Protein AF-A0A1I0BGP5-F1 (afdb_monomer_lite)

Sequence (87 aa):
MFFDDLERSCKRLEQFFGGKAYIYFEPSNRTYQISVSNDDLVNNFQYNFPQEESITQPRIRAELQKMLKKYIKQMEIEQELMRKGKL

Radius of gyration: 14.5 Å; chains: 1; bounding box: 36×27×43 Å

Foldseek 3Di:
DLVVQLVVLQVLVCVVVVFHWDWDQDPVQRKIWIWGDDPPDIDIDIDGDDPDPDDDPVNVSVVSSVSSVVVSVVVVVVVVCVVVVVD

pLDDT: mean 76.54, std 9.2, range [45.72, 87.81]

Structure (mmCIF, N/CA/C/O backbone):
data_AF-A0A1I0BGP5-F1
#
_entry.id   AF-A0A1I0BGP5-F1
#
loop_
_atom_site.group_PDB
_atom_site.id
_atom_site.type_symbol
_atom_site.label_atom_id
_atom_site.label_alt_id
_atom_site.label_comp_id
_atom_site.label_asym_id
_atom_site.label_entity_id
_atom_site.label_seq_id
_atom_site.pdbx_PDB_ins_code
_atom_s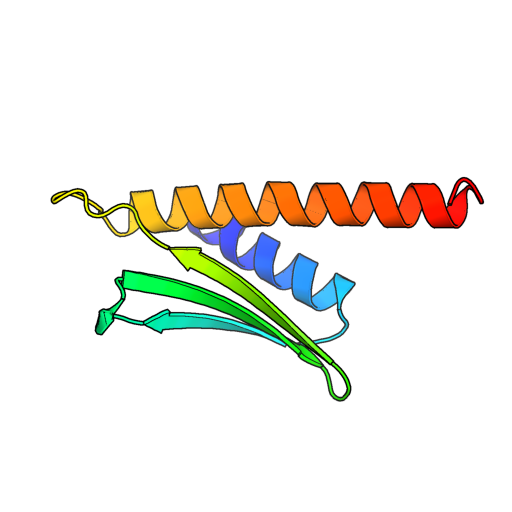ite.Cartn_x
_atom_site.Cartn_y
_atom_site.Cartn_z
_atom_site.occupancy
_atom_site.B_iso_or_equiv
_atom_site.auth_seq_id
_atom_site.auth_comp_id
_atom_site.auth_asym_id
_atom_site.auth_atom_id
_atom_site.pdbx_PDB_model_num
ATOM 1 N N . MET A 1 1 ? 9.745 -15.015 0.420 1.00 48.12 1 MET A N 1
ATOM 2 C CA . MET A 1 1 ? 10.343 -14.459 -0.815 1.00 48.12 1 MET A CA 1
ATOM 3 C C . MET A 1 1 ? 10.062 -12.958 -0.854 1.00 48.12 1 MET A C 1
ATOM 5 O O . MET A 1 1 ? 9.136 -12.510 -0.199 1.00 48.12 1 MET A O 1
ATOM 9 N N . PHE A 1 2 ? 10.830 -12.162 -1.604 1.00 46.06 2 PHE A N 1
ATOM 10 C CA . PHE A 1 2 ? 10.638 -10.698 -1.702 1.00 46.06 2 PHE A CA 1
ATOM 11 C C . PHE A 1 2 ? 9.275 -10.264 -2.294 1.00 46.06 2 PHE A C 1
ATOM 13 O O . PHE A 1 2 ? 8.887 -9.109 -2.143 1.00 46.06 2 PHE A O 1
ATOM 20 N N . PHE A 1 3 ? 8.538 -11.173 -2.944 1.00 45.72 3 PHE A N 1
ATOM 21 C CA . PHE A 1 3 ? 7.189 -10.926 -3.472 1.00 45.72 3 PHE A CA 1
ATOM 22 C C . PHE A 1 3 ? 6.102 -10.864 -2.381 1.00 45.72 3 PHE A C 1
ATOM 24 O O . PHE A 1 3 ? 5.111 -10.165 -2.562 1.00 45.72 3 PHE A O 1
ATOM 31 N N . ASP A 1 4 ? 6.315 -11.506 -1.228 1.00 62.47 4 ASP A N 1
ATOM 32 C CA . ASP A 1 4 ? 5.305 -11.623 -0.163 1.00 62.47 4 ASP A CA 1
ATOM 33 C C . ASP A 1 4 ? 5.045 -10.305 0.585 1.00 62.47 4 ASP A C 1
ATOM 35 O O . ASP A 1 4 ? 3.991 -10.103 1.183 1.00 62.47 4 ASP A O 1
ATOM 39 N N . ASP A 1 5 ? 6.020 -9.400 0.600 1.00 70.88 5 ASP A N 1
ATOM 40 C CA . ASP A 1 5 ? 6.057 -8.298 1.560 1.00 70.88 5 ASP A CA 1
ATOM 41 C C . ASP A 1 5 ? 5.250 -7.061 1.125 1.00 70.88 5 ASP A C 1
ATOM 43 O O . ASP A 1 5 ? 4.666 -6.367 1.966 1.00 70.88 5 ASP A O 1
ATOM 47 N N . LEU A 1 6 ? 5.214 -6.769 -0.180 1.00 73.88 6 LEU A N 1
ATOM 48 C CA . LEU A 1 6 ? 4.392 -5.681 -0.721 1.00 73.88 6 LEU A CA 1
ATOM 49 C C . LEU A 1 6 ? 2.915 -6.076 -0.677 1.00 73.88 6 LEU A C 1
ATOM 51 O O . LEU A 1 6 ? 2.096 -5.309 -0.181 1.00 73.88 6 LEU A O 1
ATOM 55 N N . GLU A 1 7 ? 2.601 -7.307 -1.083 1.00 78.12 7 GLU A N 1
ATOM 56 C CA . GLU A 1 7 ? 1.255 -7.873 -0.973 1.00 78.12 7 GLU A CA 1
ATOM 57 C C . GLU A 1 7 ? 0.781 -7.901 0.487 1.00 78.12 7 GLU A C 1
ATOM 59 O O . GLU A 1 7 ? -0.343 -7.507 0.789 1.00 78.12 7 GLU A O 1
ATOM 64 N N . ARG A 1 8 ? 1.658 -8.277 1.428 1.00 82.25 8 ARG A N 1
ATOM 65 C CA . ARG A 1 8 ? 1.358 -8.229 2.867 1.00 82.25 8 ARG A CA 1
ATOM 66 C C . ARG A 1 8 ? 1.105 -6.805 3.365 1.00 82.25 8 ARG A C 1
ATOM 68 O O . ARG A 1 8 ? 0.242 -6.612 4.218 1.00 82.25 8 ARG A O 1
ATOM 75 N N . SER A 1 9 ? 1.835 -5.816 2.849 1.00 82.12 9 SER A N 1
ATOM 76 C CA . SER A 1 9 ? 1.595 -4.403 3.171 1.00 82.12 9 SER A CA 1
ATOM 77 C C . SER A 1 9 ? 0.238 -3.938 2.636 1.00 82.12 9 SER A C 1
ATOM 79 O O . SER A 1 9 ? -0.516 -3.320 3.379 1.00 82.12 9 SER A O 1
ATOM 81 N N . CYS A 1 10 ? -0.117 -4.308 1.404 1.00 81.88 10 CYS A N 1
ATOM 82 C CA . CYS A 1 10 ? -1.435 -4.035 0.830 1.00 81.88 10 CYS A CA 1
ATOM 83 C C . CYS A 1 10 ? -2.556 -4.683 1.649 1.00 81.88 10 CYS A C 1
ATOM 85 O O . CYS A 1 10 ? -3.453 -3.974 2.084 1.00 81.88 10 CYS A O 1
ATOM 87 N N . LYS A 1 11 ? -2.447 -5.975 1.981 1.00 85.75 11 LYS A N 1
ATOM 88 C CA . LYS A 1 11 ? -3.413 -6.683 2.842 1.00 85.75 11 LYS A CA 1
ATOM 89 C C . LYS A 1 11 ? -3.602 -6.017 4.202 1.00 85.75 11 LYS A C 1
ATOM 91 O O . LYS A 1 11 ? -4.712 -5.964 4.718 1.00 85.75 11 LYS A O 1
ATOM 96 N N . ARG A 1 12 ? -2.531 -5.489 4.798 1.00 84.81 12 ARG A N 1
ATOM 97 C CA . ARG A 1 12 ? -2.647 -4.714 6.040 1.00 84.81 12 ARG A CA 1
ATOM 98 C C . ARG A 1 12 ? -3.439 -3.431 5.831 1.00 84.81 12 ARG A C 1
ATOM 100 O O . ARG A 1 12 ? -4.301 -3.136 6.645 1.00 84.81 12 ARG A O 1
ATOM 107 N N . LEU A 1 13 ? -3.184 -2.687 4.758 1.00 83.06 13 LEU A N 1
ATOM 108 C CA . LEU A 1 13 ? -3.972 -1.489 4.461 1.00 83.06 13 LEU A CA 1
ATOM 109 C C . LEU A 1 13 ? -5.449 -1.822 4.225 1.00 83.06 13 LEU A C 1
ATOM 111 O O . LEU A 1 13 ? -6.315 -1.116 4.727 1.00 83.06 13 LEU A O 1
ATOM 115 N N . GLU A 1 14 ? -5.734 -2.914 3.516 1.00 86.88 14 GLU A N 1
ATOM 116 C CA . GLU A 1 14 ? -7.096 -3.421 3.323 1.00 86.88 14 GLU A CA 1
ATOM 117 C C . GLU A 1 14 ? -7.785 -3.708 4.660 1.00 86.88 14 GLU A C 1
ATOM 119 O O . GLU A 1 14 ? -8.929 -3.309 4.855 1.00 86.88 14 GLU A O 1
ATOM 124 N N . GLN A 1 15 ? -7.077 -4.325 5.611 1.00 84.81 15 GLN A N 1
ATOM 125 C CA . GLN A 1 15 ? -7.581 -4.562 6.968 1.00 84.81 15 GLN A CA 1
ATOM 126 C C . GLN A 1 15 ? -7.808 -3.266 7.753 1.00 84.81 15 GLN A C 1
ATOM 128 O O . GLN A 1 15 ? -8.801 -3.157 8.465 1.00 84.81 15 GLN A O 1
ATOM 133 N N . PHE A 1 16 ? -6.902 -2.293 7.633 1.00 80.56 16 PHE A N 1
ATOM 134 C CA . PHE A 1 16 ? -7.010 -1.013 8.334 1.00 80.56 16 PHE A CA 1
ATOM 135 C C . PHE A 1 16 ? -8.185 -0.173 7.841 1.00 80.56 16 PHE A C 1
ATOM 137 O O . PHE A 1 16 ? -8.901 0.409 8.650 1.00 80.56 16 PHE A O 1
ATOM 144 N N . PHE A 1 17 ? -8.371 -0.101 6.525 1.00 80.50 17 PHE A N 1
ATOM 145 C CA . PHE A 1 17 ? -9.391 0.747 5.917 1.00 80.50 17 PHE A CA 1
ATOM 146 C C . PHE A 1 17 ? -10.683 -0.004 5.588 1.00 80.50 17 PHE A C 1
ATOM 148 O O . PHE A 1 17 ? -11.653 0.628 5.196 1.00 80.50 17 P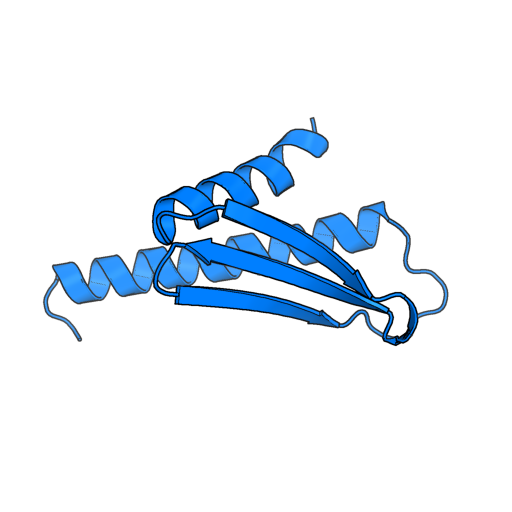HE A O 1
ATOM 155 N N . GLY A 1 18 ? -10.731 -1.329 5.738 1.00 80.88 18 GLY A N 1
ATOM 156 C CA . GLY A 1 18 ? -11.912 -2.127 5.401 1.00 80.88 18 GLY A CA 1
ATOM 157 C C . GLY A 1 18 ? -12.254 -2.075 3.910 1.00 80.88 18 GLY A C 1
ATOM 158 O O . GLY A 1 18 ? -13.415 -1.916 3.555 1.00 80.88 18 GLY A O 1
ATOM 159 N N . GLY A 1 19 ? -11.245 -2.156 3.038 1.00 84.12 19 GLY A N 1
ATOM 160 C CA . GLY A 1 19 ? -11.392 -1.949 1.594 1.00 84.12 19 GLY A CA 1
ATOM 161 C C . GLY A 1 19 ? -10.435 -2.792 0.756 1.00 84.12 19 GLY A C 1
ATOM 162 O O . GLY A 1 19 ? -9.772 -3.684 1.277 1.00 84.12 19 GLY A O 1
ATOM 163 N N . LYS A 1 20 ? -10.353 -2.505 -0.547 1.00 85.25 20 LYS A N 1
ATOM 164 C CA . LYS A 1 20 ? -9.404 -3.142 -1.477 1.00 85.25 20 LYS A CA 1
ATOM 165 C C . LYS A 1 20 ? -8.272 -2.193 -1.836 1.00 85.25 20 LYS A C 1
ATOM 167 O O . LYS A 1 20 ? -8.523 -1.018 -2.097 1.00 85.25 20 LYS A O 1
ATOM 172 N N . ALA A 1 21 ? -7.048 -2.710 -1.871 1.00 85.12 21 ALA A N 1
ATOM 173 C CA . ALA A 1 21 ? -5.861 -1.966 -2.259 1.00 85.12 21 ALA A CA 1
ATOM 174 C C . ALA A 1 21 ? -5.537 -2.200 -3.741 1.00 85.12 21 ALA A C 1
ATOM 176 O O . ALA A 1 21 ? -5.396 -3.331 -4.199 1.00 85.12 21 ALA A O 1
ATOM 177 N N . TYR A 1 22 ? -5.350 -1.115 -4.481 1.00 82.75 22 TYR A N 1
ATOM 178 C CA . TYR A 1 22 ? -5.004 -1.101 -5.895 1.00 82.75 22 TYR A CA 1
ATOM 179 C C . TYR A 1 22 ? -3.683 -0.375 -6.082 1.00 82.75 22 TYR A C 1
ATOM 181 O O . TYR A 1 22 ? -3.470 0.679 -5.492 1.00 82.75 22 TYR A O 1
ATOM 189 N N . ILE A 1 23 ? -2.797 -0.927 -6.908 1.00 78.50 23 ILE A N 1
ATOM 190 C CA . ILE A 1 23 ? -1.525 -0.293 -7.256 1.00 78.50 23 ILE A CA 1
ATOM 191 C C . ILE A 1 23 ? -1.603 0.142 -8.714 1.00 78.50 23 ILE A C 1
ATOM 193 O O . ILE A 1 23 ? -1.712 -0.693 -9.610 1.00 78.50 23 ILE A O 1
ATOM 197 N N . TYR A 1 24 ? -1.505 1.444 -8.938 1.00 79.44 24 TYR A N 1
ATOM 198 C CA . TYR A 1 24 ? -1.458 2.066 -10.248 1.00 79.44 24 TYR A CA 1
ATOM 199 C C . TYR A 1 24 ? -0.050 2.581 -10.515 1.00 79.44 24 TYR A C 1
ATOM 201 O O . TYR A 1 24 ? 0.591 3.170 -9.644 1.00 79.44 24 TYR A O 1
ATOM 209 N N . PHE A 1 25 ? 0.425 2.371 -11.737 1.00 75.75 25 PHE A N 1
ATOM 210 C CA . PHE A 1 25 ? 1.620 3.028 -12.241 1.00 75.75 25 PHE A CA 1
ATOM 211 C C . PHE A 1 25 ? 1.198 4.040 -13.299 1.00 75.75 25 PHE A C 1
ATOM 213 O O . PHE A 1 25 ? 0.620 3.653 -14.311 1.00 75.75 25 PHE A O 1
ATOM 220 N N . GLU A 1 26 ? 1.493 5.316 -13.065 1.00 75.81 26 GLU A N 1
ATOM 221 C CA . GLU A 1 26 ? 1.322 6.391 -14.033 1.00 75.81 26 GLU A CA 1
ATOM 222 C C . GLU A 1 26 ? 2.661 6.649 -14.744 1.00 75.81 26 GLU A C 1
ATOM 224 O O . GLU A 1 26 ? 3.571 7.249 -14.158 1.00 75.81 26 GLU A O 1
ATOM 229 N N . PRO A 1 27 ? 2.816 6.218 -16.011 1.00 66.75 27 PRO A N 1
ATOM 230 C CA . PRO A 1 27 ? 4.094 6.294 -16.714 1.00 66.75 27 PRO A CA 1
ATOM 231 C C . PRO A 1 27 ? 4.519 7.734 -17.007 1.00 66.75 27 PRO A C 1
ATOM 233 O O . PRO A 1 27 ? 5.705 8.048 -16.917 1.00 66.75 27 PRO A O 1
ATOM 236 N N . SER A 1 28 ? 3.554 8.608 -17.318 1.00 72.88 28 SER A N 1
ATOM 237 C CA . SER A 1 28 ? 3.779 10.006 -17.710 1.00 72.88 28 SER A CA 1
ATOM 238 C C . SER A 1 28 ? 4.505 10.802 -16.629 1.00 72.88 28 SER A C 1
ATOM 240 O O . SER A 1 28 ? 5.431 11.551 -16.925 1.00 72.88 28 SER A O 1
ATOM 242 N N . ASN A 1 29 ? 4.128 10.572 -15.371 1.00 72.00 29 ASN A N 1
ATOM 243 C CA . ASN A 1 29 ? 4.701 11.249 -14.211 1.00 72.00 29 ASN A CA 1
ATOM 244 C C . ASN A 1 29 ? 5.681 10.358 -13.435 1.00 72.00 29 ASN A C 1
ATOM 246 O O . ASN A 1 29 ? 6.224 10.780 -12.417 1.00 72.00 29 ASN A O 1
ATOM 250 N N . ARG A 1 30 ? 5.922 9.127 -13.918 1.00 71.06 30 ARG A N 1
ATOM 251 C CA . ARG A 1 30 ? 6.696 8.082 -13.228 1.00 71.06 30 ARG A CA 1
ATOM 252 C C . ARG A 1 30 ? 6.257 7.930 -11.772 1.00 71.06 30 ARG A C 1
ATOM 254 O O . ARG A 1 30 ? 7.076 7.816 -10.862 1.00 71.06 30 ARG A O 1
ATOM 261 N N . THR A 1 31 ? 4.951 7.924 -11.565 1.00 74.69 31 THR A N 1
ATOM 262 C CA . THR A 1 31 ? 4.339 7.904 -10.242 1.00 74.69 31 THR A CA 1
ATOM 263 C C . THR A 1 31 ? 3.749 6.533 -9.994 1.00 74.69 31 THR A C 1
ATOM 265 O O . THR A 1 31 ? 3.065 5.984 -10.853 1.00 74.69 31 THR A O 1
ATOM 268 N N . TYR A 1 32 ? 3.984 5.978 -8.810 1.00 77.94 32 TYR A N 1
ATOM 269 C CA . TYR A 1 32 ? 3.186 4.857 -8.329 1.00 77.94 32 TYR A CA 1
ATOM 270 C C . TYR A 1 32 ? 2.186 5.374 -7.309 1.00 77.94 32 TYR A C 1
ATOM 272 O O . TYR A 1 32 ? 2.547 6.084 -6.370 1.00 77.94 32 TYR A O 1
ATOM 280 N N . GLN A 1 33 ? 0.931 4.998 -7.496 1.00 78.94 33 GLN A N 1
ATOM 281 C CA . GLN A 1 33 ? -0.151 5.311 -6.586 1.00 78.94 33 GLN A CA 1
ATOM 282 C C . GLN A 1 33 ? -0.710 4.011 -6.024 1.00 78.94 33 GLN A C 1
ATOM 284 O O . GLN A 1 33 ? -0.972 3.067 -6.762 1.00 78.94 33 GLN A O 1
ATOM 289 N N . ILE A 1 34 ? -0.880 3.954 -4.712 1.00 80.81 34 ILE A N 1
ATOM 290 C CA . ILE A 1 34 ? -1.579 2.874 -4.033 1.00 80.81 34 ILE A CA 1
ATOM 291 C C . ILE A 1 34 ? -2.870 3.465 -3.499 1.00 80.81 34 ILE A C 1
ATOM 293 O O . ILE A 1 34 ? -2.836 4.332 -2.633 1.00 80.81 34 ILE A O 1
ATOM 297 N N . SER A 1 35 ? -3.998 3.018 -4.024 1.00 83.25 35 SER A N 1
ATOM 298 C CA . SER A 1 35 ? -5.317 3.474 -3.600 1.00 83.25 35 SER A CA 1
ATOM 299 C C . SER A 1 35 ? -5.992 2.372 -2.815 1.00 83.25 35 SER A C 1
ATOM 301 O O . SER A 1 35 ? -6.096 1.249 -3.295 1.00 83.25 35 SER A O 1
ATOM 303 N N . VAL A 1 36 ? -6.467 2.683 -1.620 1.00 83.38 36 VAL A N 1
ATOM 304 C CA . VAL A 1 36 ? -7.261 1.769 -0.807 1.00 83.38 36 VAL A CA 1
ATOM 305 C C . VAL A 1 36 ? -8.658 2.342 -0.735 1.00 83.38 36 VAL A C 1
ATOM 307 O O . VAL A 1 36 ? -8.853 3.407 -0.154 1.00 83.38 36 VAL A O 1
ATOM 310 N N . SER A 1 37 ? -9.607 1.666 -1.370 1.00 81.69 37 SER A N 1
ATOM 311 C CA . SER A 1 37 ? -10.995 2.119 -1.436 1.00 81.69 37 SER A CA 1
ATOM 312 C C . SER A 1 37 ? -11.912 1.148 -0.704 1.00 81.69 37 SER A C 1
ATOM 314 O O . SER A 1 37 ? -11.866 -0.060 -0.963 1.00 81.69 37 SER A O 1
ATOM 316 N N . ASN A 1 38 ? -12.767 1.682 0.159 1.00 82.44 38 ASN A N 1
ATOM 317 C CA . ASN A 1 38 ? -13.977 1.019 0.643 1.00 82.44 38 ASN A CA 1
ATOM 318 C C . ASN A 1 38 ? -15.216 1.780 0.122 1.00 82.44 38 ASN A C 1
ATOM 320 O O . ASN A 1 38 ? -15.061 2.723 -0.655 1.00 82.44 38 ASN A O 1
ATOM 324 N N . ASP A 1 39 ? -16.423 1.364 0.511 1.00 73.75 39 ASP A N 1
ATOM 325 C CA . ASP A 1 39 ? -17.672 1.954 0.002 1.00 73.75 39 ASP A CA 1
ATOM 326 C C . ASP A 1 39 ? -17.852 3.451 0.355 1.00 73.75 39 ASP A C 1
ATOM 328 O O . ASP A 1 39 ? -18.581 4.147 -0.348 1.00 73.75 39 ASP A O 1
ATOM 332 N N . ASP A 1 40 ? -17.141 3.973 1.365 1.00 69.31 40 ASP A N 1
ATOM 333 C CA . ASP A 1 40 ? -17.303 5.345 1.880 1.00 69.31 40 ASP A CA 1
ATOM 334 C C . ASP A 1 40 ? -16.044 6.231 1.762 1.00 69.31 40 ASP A C 1
ATOM 336 O O . ASP A 1 40 ? -16.115 7.451 1.929 1.00 69.31 40 ASP A O 1
ATOM 340 N N . LEU A 1 41 ? -14.863 5.656 1.511 1.00 71.56 41 LEU A N 1
ATOM 341 C CA . LEU A 1 41 ? -13.588 6.358 1.648 1.00 71.56 41 LEU A CA 1
ATOM 342 C C . LEU A 1 41 ? -12.499 5.788 0.730 1.00 71.56 41 LEU A C 1
ATOM 344 O O . LEU A 1 41 ? -12.251 4.582 0.670 1.00 71.56 41 LEU A O 1
ATOM 348 N N . VAL A 1 42 ? -11.795 6.692 0.043 1.00 76.06 42 VAL A N 1
ATOM 349 C CA . VAL A 1 42 ? -10.635 6.366 -0.798 1.00 76.06 42 VAL A CA 1
ATOM 350 C C . VAL A 1 42 ? -9.392 7.008 -0.190 1.00 76.06 42 VAL A C 1
ATOM 352 O O . VAL A 1 42 ? -9.256 8.230 -0.175 1.00 76.06 42 VAL A O 1
ATOM 355 N N . ASN A 1 43 ? -8.460 6.181 0.279 1.00 78.50 43 ASN A N 1
ATOM 356 C CA . ASN A 1 43 ? -7.142 6.616 0.732 1.00 78.50 43 ASN A CA 1
ATOM 357 C C . ASN A 1 43 ? -6.124 6.418 -0.383 1.00 78.50 43 ASN A C 1
ATOM 359 O O . ASN A 1 43 ? -5.907 5.295 -0.832 1.00 78.50 43 ASN A O 1
ATOM 363 N N . ASN A 1 44 ? -5.480 7.500 -0.814 1.00 78.06 44 ASN A N 1
ATOM 364 C CA . ASN A 1 44 ? -4.476 7.467 -1.871 1.00 78.06 44 ASN A CA 1
ATOM 365 C C . ASN A 1 44 ? -3.078 7.696 -1.291 1.00 78.06 44 ASN A C 1
ATOM 367 O O . ASN A 1 44 ? -2.814 8.712 -0.655 1.00 78.06 44 ASN A O 1
ATOM 371 N N . PHE A 1 45 ? -2.163 6.777 -1.577 1.00 78.12 45 PHE A N 1
ATOM 372 C CA . PHE A 1 45 ? -0.743 6.869 -1.263 1.00 78.12 45 PHE A CA 1
ATOM 373 C C . PHE A 1 45 ? 0.026 7.078 -2.554 1.00 78.12 45 PHE A C 1
ATOM 375 O O . PHE A 1 45 ? 0.051 6.199 -3.409 1.00 78.12 45 PHE A O 1
ATOM 382 N N . GLN A 1 46 ? 0.660 8.232 -2.704 1.00 76.75 46 GLN A N 1
ATOM 383 C CA . GLN A 1 46 ? 1.419 8.551 -3.903 1.00 76.75 46 GLN A CA 1
ATOM 384 C C . GLN A 1 46 ? 2.914 8.550 -3.598 1.00 76.75 46 GLN A C 1
ATOM 386 O O . GLN A 1 46 ? 3.365 9.210 -2.663 1.00 76.75 46 GLN A O 1
ATOM 391 N N . TYR A 1 47 ? 3.681 7.836 -4.417 1.00 71.94 47 TYR A N 1
ATOM 392 C CA . TYR A 1 47 ? 5.134 7.903 -4.424 1.00 71.94 47 TYR A CA 1
ATOM 393 C C . TYR A 1 47 ? 5.616 8.359 -5.799 1.00 71.94 47 TYR A C 1
ATOM 395 O O . TYR A 1 47 ? 5.443 7.664 -6.805 1.00 71.94 47 TYR A O 1
ATOM 403 N N . ASN A 1 48 ? 6.237 9.535 -5.822 1.00 74.81 48 ASN A N 1
ATOM 404 C CA . ASN A 1 48 ? 6.869 10.090 -7.011 1.00 74.81 48 ASN A CA 1
ATOM 405 C C . ASN A 1 48 ? 8.318 9.608 -7.056 1.00 74.81 48 ASN A C 1
ATOM 407 O O . ASN A 1 48 ? 9.077 9.843 -6.112 1.00 74.81 48 ASN A O 1
ATOM 411 N N . PHE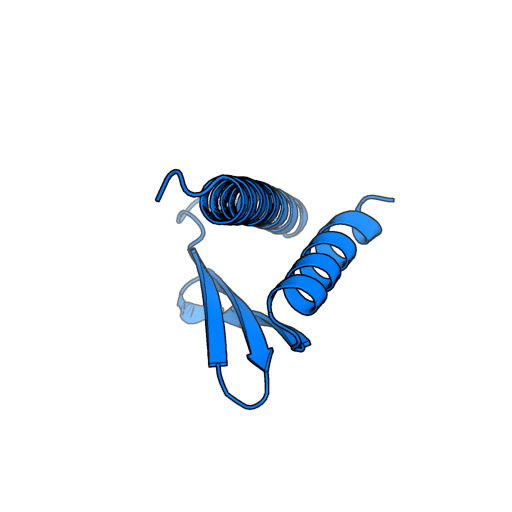 A 1 49 ? 8.712 8.941 -8.139 1.00 69.81 49 PHE A N 1
ATOM 412 C CA . PHE A 1 49 ? 10.100 8.530 -8.291 1.00 69.81 49 PHE A CA 1
ATOM 413 C C . PHE A 1 49 ? 10.997 9.735 -8.602 1.00 69.81 49 PHE A C 1
ATOM 415 O O . PHE A 1 49 ? 10.623 10.571 -9.429 1.00 69.81 49 PHE A O 1
ATOM 422 N N . PRO A 1 50 ? 12.189 9.837 -7.983 1.00 64.50 50 PRO A N 1
ATOM 423 C CA . PRO A 1 50 ? 13.170 10.832 -8.397 1.00 64.50 50 PRO A CA 1
ATOM 424 C C . PRO A 1 50 ? 13.553 10.603 -9.867 1.00 64.50 50 PRO A C 1
ATOM 426 O O . PRO A 1 50 ? 13.581 9.469 -10.337 1.00 64.50 50 PRO A O 1
ATOM 429 N N . GLN A 1 51 ? 13.842 11.669 -10.617 1.00 57.47 51 GLN A N 1
ATOM 430 C CA . GLN A 1 51 ? 14.200 11.598 -12.044 1.00 57.47 51 GLN A CA 1
ATOM 431 C C . GLN A 1 51 ? 15.625 11.051 -12.284 1.00 57.47 51 GLN A C 1
ATOM 433 O O . GLN A 1 51 ? 16.366 11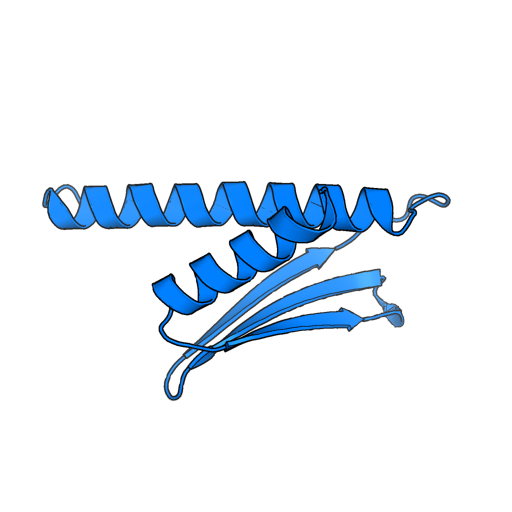.575 -13.106 1.00 57.47 51 GLN A O 1
ATOM 438 N N . GLU A 1 52 ? 16.041 10.005 -11.571 1.00 62.34 52 GLU A N 1
ATOM 439 C CA . GLU A 1 52 ? 17.314 9.337 -11.841 1.00 62.34 52 GLU A CA 1
ATOM 440 C C . GLU A 1 52 ? 17.163 8.377 -13.033 1.00 62.34 52 GLU A C 1
ATOM 442 O O . GLU A 1 52 ? 16.185 7.632 -13.139 1.00 62.34 52 GLU A O 1
ATOM 447 N N . GLU A 1 53 ? 18.148 8.369 -13.933 1.00 58.62 53 GLU A N 1
ATOM 448 C CA . GLU A 1 53 ? 18.124 7.603 -15.190 1.00 58.62 53 GLU A CA 1
ATOM 449 C C . GLU A 1 53 ? 18.100 6.069 -15.008 1.00 58.62 53 GLU A C 1
ATOM 451 O O . GLU A 1 53 ? 17.835 5.348 -15.966 1.00 58.62 53 GLU A O 1
ATOM 456 N N . SER A 1 54 ? 18.322 5.541 -13.797 1.00 64.75 54 SER A N 1
ATOM 457 C CA . SER A 1 54 ? 18.527 4.099 -13.553 1.00 64.75 54 SER A CA 1
ATOM 458 C C . SER A 1 54 ? 17.579 3.464 -12.524 1.00 64.75 54 SER A C 1
ATOM 460 O O . SER A 1 54 ? 17.945 2.546 -11.783 1.00 64.75 54 SER A O 1
ATOM 462 N N . ILE A 1 55 ? 16.328 3.918 -12.457 1.00 63.91 55 ILE A N 1
ATOM 463 C CA . ILE A 1 55 ? 15.339 3.304 -11.564 1.00 63.91 55 ILE A CA 1
ATOM 464 C C . ILE A 1 55 ? 14.828 1.982 -12.151 1.00 63.91 55 ILE A C 1
ATOM 466 O O . ILE A 1 55 ? 14.140 1.940 -13.167 1.00 63.91 55 ILE A O 1
ATOM 470 N N . THR A 1 56 ? 15.142 0.881 -11.469 1.00 72.25 56 THR A N 1
ATOM 471 C CA . THR A 1 56 ? 14.697 -0.471 -11.826 1.00 72.25 56 THR A CA 1
ATOM 472 C C . THR A 1 56 ? 13.444 -0.873 -11.038 1.00 72.25 56 THR A C 1
ATOM 474 O O . THR A 1 56 ? 13.225 -0.404 -9.918 1.00 72.25 56 THR A O 1
ATOM 477 N N . GLN A 1 57 ? 12.630 -1.796 -11.573 1.00 68.94 57 GLN A N 1
ATOM 478 C CA . GLN A 1 57 ? 11.447 -2.323 -10.866 1.00 68.94 57 GLN A CA 1
ATOM 479 C C . GLN A 1 57 ? 11.744 -2.833 -9.436 1.00 68.94 57 GLN A C 1
ATOM 481 O O . GLN A 1 57 ? 10.936 -2.573 -8.545 1.00 68.94 57 GLN A O 1
ATOM 486 N N . PRO A 1 58 ? 12.874 -3.514 -9.150 1.00 76.69 58 PRO A N 1
ATOM 487 C CA . PRO A 1 58 ? 13.224 -3.891 -7.780 1.00 76.69 58 PRO A CA 1
ATOM 488 C C . PRO A 1 58 ? 13.416 -2.695 -6.837 1.00 76.69 58 PRO A C 1
ATOM 490 O O . PRO A 1 58 ? 12.927 -2.729 -5.709 1.00 76.69 58 PRO A O 1
ATOM 493 N N . ARG A 1 59 ? 14.077 -1.622 -7.296 1.00 75.62 59 ARG A N 1
ATOM 494 C CA . ARG A 1 59 ? 14.294 -0.404 -6.495 1.00 75.62 59 ARG A CA 1
ATOM 495 C C . ARG A 1 59 ? 12.978 0.335 -6.249 1.00 75.62 59 ARG A C 1
ATOM 497 O O . ARG A 1 59 ? 12.722 0.752 -5.125 1.00 75.62 59 ARG A O 1
ATOM 504 N N . ILE A 1 60 ? 12.109 0.387 -7.263 1.00 73.94 60 ILE A N 1
ATOM 505 C CA . ILE A 1 60 ? 10.730 0.889 -7.152 1.00 73.94 60 ILE A CA 1
ATOM 506 C C . ILE A 1 60 ? 9.974 0.169 -6.037 1.00 73.94 60 ILE A C 1
ATOM 508 O O . ILE A 1 60 ? 9.413 0.796 -5.140 1.00 73.94 60 ILE A O 1
ATOM 512 N N . ARG A 1 61 ? 9.989 -1.165 -6.072 1.00 74.75 61 ARG A N 1
ATOM 513 C CA . ARG A 1 61 ? 9.282 -1.999 -5.095 1.00 74.75 61 ARG A CA 1
ATOM 514 C C . ARG A 1 61 ? 9.814 -1.802 -3.678 1.00 74.75 61 ARG A C 1
ATOM 516 O O . ARG A 1 61 ? 9.014 -1.711 -2.751 1.00 74.75 61 ARG A O 1
ATOM 523 N N . ALA A 1 62 ? 11.133 -1.713 -3.512 1.00 78.88 62 ALA A N 1
ATOM 524 C CA . ALA A 1 62 ? 11.758 -1.498 -2.208 1.00 78.88 62 ALA A CA 1
ATOM 525 C C . ALA A 1 62 ? 11.350 -0.151 -1.586 1.00 78.88 62 ALA A C 1
ATOM 527 O O . ALA A 1 62 ? 10.998 -0.094 -0.406 1.00 78.88 62 ALA A O 1
ATOM 528 N N . GLU A 1 63 ? 11.333 0.919 -2.382 1.00 79.12 63 GLU A N 1
ATOM 529 C CA . GLU A 1 63 ? 10.927 2.248 -1.918 1.00 79.12 63 GLU A CA 1
ATOM 530 C C . GLU A 1 63 ? 9.435 2.304 -1.560 1.00 79.12 63 GLU A C 1
ATOM 532 O O . GLU A 1 63 ? 9.079 2.793 -0.484 1.00 79.12 63 GLU A O 1
ATOM 537 N N . LEU A 1 64 ? 8.566 1.710 -2.386 1.00 77.25 64 LEU A N 1
ATOM 538 C CA . LEU A 1 64 ? 7.137 1.584 -2.077 1.00 77.25 64 LEU A CA 1
ATOM 539 C C . LEU A 1 64 ? 6.904 0.805 -0.782 1.00 77.25 64 LEU A C 1
ATOM 541 O O . LEU A 1 64 ? 6.155 1.248 0.088 1.00 77.25 64 LEU A O 1
ATOM 545 N N . GLN A 1 65 ? 7.586 -0.327 -0.607 1.00 78.81 65 GLN A N 1
ATOM 546 C CA . GLN A 1 65 ? 7.491 -1.123 0.612 1.00 78.81 65 GLN A CA 1
ATOM 547 C C . GLN A 1 65 ? 7.927 -0.319 1.846 1.00 78.81 65 GLN A C 1
ATOM 549 O O . GLN A 1 65 ? 7.281 -0.384 2.894 1.00 78.81 65 GLN A O 1
ATOM 554 N N . LYS A 1 66 ? 9.015 0.450 1.740 1.00 83.00 66 LYS A N 1
ATOM 555 C CA . LYS A 1 66 ? 9.521 1.298 2.825 1.00 83.00 66 LYS A CA 1
ATOM 556 C C . LYS A 1 66 ? 8.521 2.393 3.194 1.00 83.00 66 LYS A C 1
ATOM 558 O O . LYS A 1 66 ? 8.266 2.603 4.382 1.00 83.00 66 LYS A O 1
ATOM 563 N N . MET A 1 67 ? 7.930 3.047 2.195 1.00 82.75 67 MET A N 1
ATOM 564 C CA . MET A 1 67 ? 6.882 4.048 2.390 1.00 82.75 67 MET A CA 1
ATOM 565 C C . MET A 1 67 ? 5.668 3.443 3.107 1.00 82.75 67 MET A C 1
ATOM 567 O O . MET A 1 67 ? 5.253 3.963 4.143 1.00 82.75 67 MET A O 1
ATOM 571 N N . LEU A 1 68 ? 5.146 2.315 2.615 1.00 82.44 68 LEU A N 1
ATOM 572 C CA . LEU A 1 68 ? 3.984 1.654 3.211 1.00 82.44 68 LEU A CA 1
ATOM 573 C C . LEU A 1 68 ? 4.239 1.206 4.650 1.00 82.44 68 LEU A C 1
ATOM 575 O O . LEU A 1 68 ? 3.408 1.444 5.522 1.00 82.44 68 LEU A O 1
ATOM 579 N N . LYS A 1 69 ? 5.401 0.603 4.928 1.00 83.88 69 LYS A N 1
ATOM 580 C CA . LYS A 1 69 ? 5.784 0.202 6.291 1.00 83.88 69 LYS A CA 1
ATOM 581 C C . LYS A 1 69 ? 5.802 1.391 7.249 1.00 83.88 69 LYS A C 1
ATOM 583 O O . LYS A 1 69 ? 5.322 1.267 8.373 1.00 83.88 69 LYS A O 1
ATOM 588 N N . LYS A 1 70 ? 6.346 2.534 6.815 1.00 85.25 70 LYS A N 1
ATOM 589 C CA . LYS A 1 70 ? 6.369 3.760 7.622 1.00 85.25 70 LYS A CA 1
ATOM 590 C C . LYS A 1 70 ? 4.950 4.243 7.922 1.00 85.25 70 LYS A C 1
ATOM 592 O O . LYS A 1 70 ? 4.660 4.560 9.070 1.00 85.25 70 LYS A O 1
ATOM 597 N N . TYR A 1 71 ? 4.089 4.257 6.910 1.00 82.38 71 TYR A N 1
ATOM 598 C CA . TYR A 1 71 ? 2.715 4.723 7.047 1.00 82.38 71 TYR A CA 1
ATOM 599 C C . TYR A 1 71 ? 1.878 3.818 7.960 1.00 82.38 71 TYR A C 1
ATOM 601 O O . TYR A 1 71 ? 1.272 4.299 8.909 1.00 82.38 71 TYR A O 1
ATOM 609 N N . ILE A 1 72 ? 1.924 2.498 7.749 1.00 83.75 72 ILE A N 1
ATOM 610 C CA . ILE A 1 72 ? 1.225 1.522 8.602 1.00 83.75 72 ILE A CA 1
ATOM 611 C C . ILE A 1 72 ? 1.645 1.687 10.064 1.00 83.75 72 ILE A C 1
ATOM 613 O O . ILE A 1 72 ? 0.794 1.756 10.944 1.00 83.75 72 ILE A O 1
ATOM 617 N N . LYS A 1 73 ? 2.950 1.823 10.324 1.00 86.81 73 LYS A N 1
ATOM 618 C CA . LYS A 1 73 ? 3.458 2.037 11.681 1.00 86.81 73 LYS A CA 1
ATOM 619 C C . LYS A 1 73 ? 2.940 3.339 12.297 1.00 86.81 73 LYS A C 1
ATOM 621 O O . LYS A 1 73 ? 2.657 3.378 13.489 1.00 86.81 73 LYS A O 1
ATOM 626 N N . GLN A 1 74 ? 2.841 4.407 11.507 1.00 85.00 74 GLN A N 1
ATOM 627 C CA . GLN A 1 74 ? 2.278 5.669 11.978 1.00 85.00 74 GLN A CA 1
ATOM 628 C C . GLN A 1 74 ? 0.802 5.505 12.366 1.00 85.00 74 GLN A C 1
ATOM 630 O O . GLN A 1 74 ? 0.429 5.916 13.460 1.00 85.00 74 GLN A O 1
ATOM 635 N N . MET A 1 75 ? -0.001 4.831 11.541 1.00 82.44 75 MET A N 1
ATOM 636 C CA . MET A 1 75 ? -1.404 4.553 11.869 1.00 82.44 75 MET A CA 1
ATOM 637 C C . MET A 1 75 ? -1.557 3.687 13.125 1.00 82.44 75 MET A C 1
ATOM 639 O O . MET A 1 75 ? -2.422 3.957 13.950 1.00 82.44 75 MET A O 1
ATOM 643 N N . GLU A 1 76 ? -0.717 2.659 13.297 1.00 85.50 76 GLU A N 1
ATOM 644 C CA . GLU A 1 76 ? -0.704 1.825 14.509 1.00 85.50 76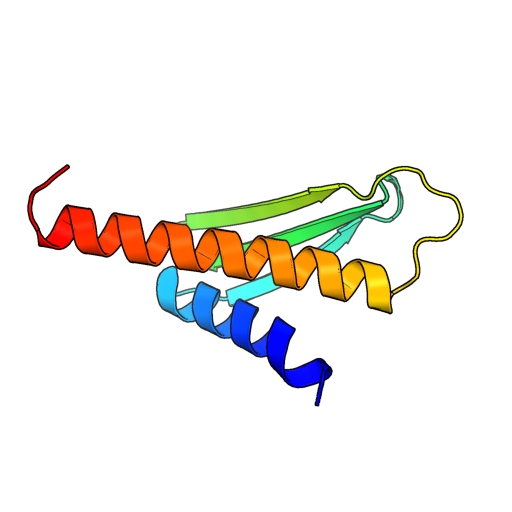 GLU A CA 1
ATOM 645 C C . GLU A 1 76 ? -0.462 2.676 15.768 1.00 85.50 76 GLU A C 1
ATOM 647 O O . GLU A 1 76 ? -1.143 2.501 16.779 1.00 85.50 76 GLU A O 1
ATOM 652 N N . ILE A 1 77 ? 0.467 3.638 15.693 1.00 87.81 77 ILE A N 1
ATOM 653 C CA . ILE A 1 77 ? 0.747 4.581 16.785 1.00 87.81 77 ILE A CA 1
ATOM 654 C C . ILE A 1 77 ? -0.455 5.498 17.037 1.00 87.81 77 ILE A C 1
ATOM 656 O O . ILE A 1 77 ? -0.857 5.664 18.186 1.00 87.81 77 ILE A O 1
ATOM 660 N N . GLU A 1 78 ? -1.041 6.082 15.991 1.00 85.19 78 GLU A N 1
ATOM 661 C CA . GLU A 1 78 ? -2.203 6.973 16.106 1.00 85.19 78 GLU A CA 1
ATOM 662 C C . GLU A 1 78 ? -3.407 6.250 16.728 1.00 85.19 78 GLU A C 1
ATOM 664 O O . GLU A 1 78 ? -4.014 6.765 17.669 1.00 85.19 78 GLU A O 1
ATOM 669 N N . GLN A 1 79 ? -3.695 5.015 16.306 1.00 81.88 79 GLN A N 1
ATOM 670 C CA . GLN A 1 79 ? -4.737 4.189 16.921 1.00 81.88 79 GLN A CA 1
ATOM 671 C C . GLN A 1 79 ? -4.448 3.889 18.395 1.00 81.88 79 GLN A C 1
ATOM 673 O O . GLN A 1 79 ? -5.359 3.925 19.225 1.00 81.88 79 GLN A O 1
ATOM 678 N N . GLU A 1 80 ? -3.195 3.601 18.753 1.00 86.56 80 GLU A N 1
ATOM 679 C CA . GLU A 1 80 ? -2.826 3.368 20.148 1.00 86.56 80 GLU A CA 1
ATOM 680 C C . GLU A 1 80 ? -2.992 4.633 21.005 1.00 86.56 80 GLU A C 1
ATOM 682 O O . GLU A 1 80 ? -3.480 4.553 22.136 1.00 86.56 80 GLU A O 1
ATOM 687 N N . LEU A 1 81 ? -2.640 5.805 20.470 1.00 85.44 81 LEU A N 1
ATOM 688 C CA . LEU A 1 81 ? -2.832 7.093 21.141 1.00 85.44 81 LEU A CA 1
ATOM 689 C C . LEU A 1 81 ? -4.319 7.404 21.360 1.00 85.44 81 LEU A C 1
ATOM 691 O O . LEU A 1 81 ? -4.688 7.794 22.470 1.00 85.44 81 LEU A O 1
ATOM 695 N N . MET A 1 82 ? -5.173 7.149 20.360 1.00 82.50 82 MET A N 1
ATOM 696 C CA . MET A 1 82 ? -6.631 7.289 20.482 1.00 82.50 82 MET A CA 1
ATOM 697 C C . MET A 1 82 ? -7.197 6.340 21.545 1.00 82.50 82 MET A C 1
ATOM 699 O O . MET A 1 82 ? -7.962 6.762 22.409 1.00 82.50 82 MET A O 1
ATOM 703 N N . ARG A 1 83 ? -6.770 5.066 21.558 1.00 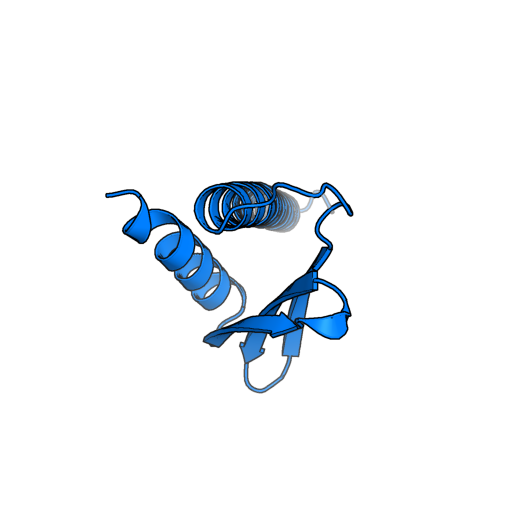81.31 83 ARG A N 1
ATOM 704 C CA . ARG A 1 83 ? -7.200 4.086 22.578 1.00 81.31 83 ARG A CA 1
ATOM 705 C C . ARG A 1 83 ? -6.781 4.476 23.993 1.00 81.31 83 ARG A C 1
ATOM 707 O O . ARG A 1 83 ? -7.472 4.129 24.945 1.00 81.31 83 ARG A O 1
ATOM 714 N N . LYS A 1 84 ? -5.653 5.172 24.139 1.00 86.38 84 LYS A N 1
ATOM 715 C CA . LYS A 1 84 ? -5.144 5.663 25.427 1.00 86.38 84 LYS A CA 1
ATOM 716 C C . LYS A 1 84 ? -5.737 7.019 25.837 1.00 86.38 84 LYS A C 1
ATOM 718 O O . LYS A 1 84 ? -5.357 7.513 26.896 1.00 86.38 84 LYS A O 1
ATOM 723 N N . GLY A 1 85 ? -6.622 7.618 25.031 1.00 76.88 85 GLY A N 1
ATOM 724 C CA . GLY A 1 85 ? -7.208 8.937 25.299 1.00 76.88 85 GLY A CA 1
ATOM 725 C C . GLY A 1 85 ? -6.169 10.061 25.361 1.00 76.88 85 GLY A C 1
ATOM 726 O O . GLY A 1 85 ? -6.331 11.005 26.126 1.00 76.88 85 GLY A O 1
ATOM 727 N N . LYS A 1 86 ? -5.055 9.921 24.628 1.00 69.88 86 LYS A N 1
ATOM 728 C CA . LYS A 1 86 ? -3.937 10.883 24.603 1.00 69.88 86 LYS A CA 1
ATOM 729 C C . LYS A 1 86 ? -3.967 11.810 23.378 1.00 69.88 86 LYS A C 1
ATOM 731 O O . LYS A 1 86 ? -2.933 12.383 23.036 1.00 69.88 86 LYS A O 1
ATOM 736 N N . LEU A 1 87 ? -5.119 11.906 22.721 1.00 54.25 87 LEU A N 1
ATOM 737 C CA . LEU A 1 87 ? -5.397 12.721 21.539 1.00 54.25 87 LEU A CA 1
ATOM 738 C C . LEU A 1 87 ? -6.564 13.658 21.837 1.00 54.25 87 LEU A C 1
ATOM 740 O O . LEU A 1 87 ? -7.530 13.171 22.468 1.00 54.25 87 LEU A O 1
#

Secondary structure (DSSP, 8-state):
-TTHHHHHHHHHHHHHHTSEEEEEEETTTTEEEEEEE-SS-EEEEEEEPP--TT--HHHHHHHHHHHHHHHHHHHHHHHHHHHTT--